Protein AF-A0A7W4CF96-F1 (afdb_monomer_lite)

Structure (mmCIF, N/CA/C/O backbone):
data_AF-A0A7W4CF96-F1
#
_entry.id   AF-A0A7W4CF96-F1
#
loop_
_atom_site.group_PDB
_atom_site.id
_atom_site.type_symbol
_atom_site.label_atom_id
_atom_site.label_alt_id
_atom_site.label_comp_id
_atom_site.label_asym_id
_atom_site.label_entity_id
_atom_site.label_seq_id
_atom_site.pdbx_PDB_ins_code
_atom_site.Cartn_x
_atom_site.Cartn_y
_atom_site.Cartn_z
_atom_site.occupancy
_atom_site.B_iso_or_equiv
_atom_site.auth_seq_id
_atom_site.auth_comp_id
_atom_site.auth_asym_id
_atom_site.auth_atom_id
_atom_site.pdbx_PDB_model_num
ATOM 1 N N . MET A 1 1 ? 56.052 -24.548 -31.198 1.00 48.28 1 MET A N 1
ATOM 2 C CA . MET A 1 1 ? 55.126 -23.494 -30.726 1.00 48.28 1 MET A CA 1
ATOM 3 C C . MET A 1 1 ? 53.695 -23.830 -31.160 1.00 48.28 1 MET A C 1
ATOM 5 O O . MET A 1 1 ? 53.307 -23.459 -32.252 1.00 48.28 1 MET A O 1
ATOM 9 N N . LYS A 1 2 ? 52.939 -24.623 -30.382 1.00 52.78 2 LYS A N 1
ATOM 10 C CA . LYS A 1 2 ? 51.539 -25.011 -30.704 1.00 52.78 2 LYS A CA 1
ATOM 11 C C . LYS A 1 2 ? 50.612 -25.110 -29.473 1.00 52.78 2 LYS A C 1
ATOM 13 O O . LYS A 1 2 ? 49.472 -25.526 -29.606 1.00 52.78 2 LYS A O 1
ATOM 18 N N . LYS A 1 3 ? 51.077 -24.731 -28.274 1.00 53.25 3 LYS A N 1
ATOM 19 C CA . LYS A 1 3 ? 50.322 -24.909 -27.015 1.00 53.25 3 LYS A CA 1
ATOM 20 C C . LYS A 1 3 ? 49.580 -23.657 -26.521 1.00 53.25 3 LYS A C 1
ATOM 22 O O . LYS A 1 3 ? 48.808 -23.766 -25.582 1.00 53.25 3 LYS A O 1
ATOM 27 N N . SER A 1 4 ? 49.758 -22.500 -27.161 1.00 53.41 4 SER A N 1
ATOM 28 C CA . SER A 1 4 ? 49.245 -21.225 -26.625 1.00 53.41 4 SER A CA 1
ATOM 29 C C . SER A 1 4 ? 47.906 -20.756 -27.210 1.00 53.41 4 SER A C 1
ATOM 31 O O . SER A 1 4 ? 47.369 -19.763 -26.740 1.00 53.41 4 SER A O 1
ATOM 33 N N . ILE A 1 5 ? 47.346 -21.441 -28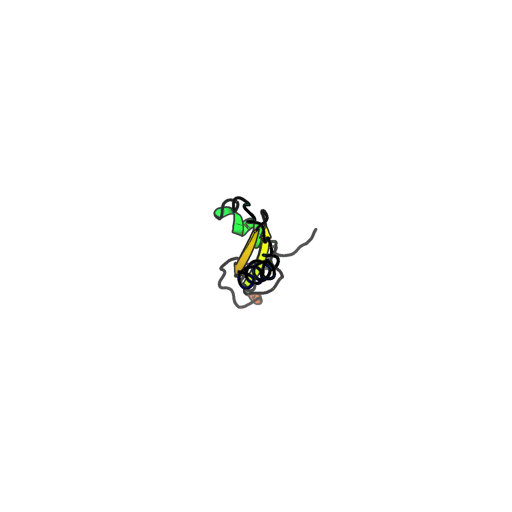.215 1.00 57.47 5 ILE A N 1
ATOM 34 C CA . ILE A 1 5 ? 46.135 -20.967 -28.923 1.00 57.47 5 ILE A CA 1
ATOM 35 C C . ILE A 1 5 ? 44.838 -21.386 -28.202 1.00 57.47 5 ILE A C 1
ATOM 37 O O . ILE A 1 5 ? 43.801 -20.756 -28.369 1.00 57.47 5 ILE A O 1
ATOM 41 N N . ILE A 1 6 ? 44.886 -22.410 -27.346 1.00 55.31 6 ILE A N 1
ATOM 42 C CA . ILE A 1 6 ? 43.681 -22.993 -26.728 1.00 55.31 6 ILE A CA 1
ATOM 43 C C . ILE A 1 6 ? 43.128 -22.112 -25.586 1.00 55.31 6 ILE A C 1
ATOM 45 O O . ILE A 1 6 ? 41.976 -22.261 -25.191 1.00 55.31 6 ILE A O 1
ATOM 49 N N . LEU A 1 7 ? 43.903 -21.145 -25.082 1.00 51.19 7 LEU A N 1
ATOM 50 C CA . LEU A 1 7 ? 43.527 -20.366 -23.896 1.00 51.19 7 LEU A CA 1
ATOM 51 C C . LEU A 1 7 ? 42.662 -19.123 -24.183 1.00 51.19 7 LEU A C 1
ATOM 53 O O . LEU A 1 7 ? 42.135 -18.530 -23.250 1.00 51.19 7 LEU A O 1
ATOM 57 N N . LEU A 1 8 ? 42.491 -18.724 -25.448 1.00 54.16 8 LEU A N 1
ATOM 58 C CA . LEU A 1 8 ? 41.764 -17.494 -25.811 1.00 54.16 8 LEU A CA 1
ATOM 59 C C . LEU A 1 8 ? 40.266 -17.698 -26.097 1.00 54.16 8 LEU A C 1
ATOM 61 O O . LEU A 1 8 ? 39.532 -16.719 -26.167 1.00 54.16 8 LEU A O 1
ATOM 65 N N . GLY A 1 9 ? 39.794 -18.940 -26.252 1.00 54.38 9 GLY A N 1
ATOM 66 C CA . GLY A 1 9 ? 38.392 -19.224 -26.599 1.00 54.38 9 GLY A CA 1
ATOM 67 C C . GLY A 1 9 ? 37.446 -19.432 -25.412 1.00 54.38 9 GLY A C 1
ATOM 68 O O . GLY A 1 9 ? 36.236 -19.406 -25.598 1.00 54.38 9 GLY A O 1
ATOM 69 N N . LEU A 1 10 ? 37.969 -19.659 -24.200 1.00 54.41 10 LEU A N 1
ATOM 70 C CA . LEU A 1 10 ? 37.159 -20.114 -23.060 1.00 54.41 10 LEU A CA 1
ATOM 71 C C . LEU A 1 10 ? 36.616 -18.986 -22.167 1.00 54.41 10 LEU A C 1
ATOM 73 O O . LEU A 1 10 ? 35.855 -19.251 -21.241 1.00 54.41 10 LEU A O 1
ATOM 77 N N . THR A 1 11 ? 36.989 -17.732 -22.420 1.00 55.69 11 THR A N 1
ATOM 78 C CA . THR A 1 11 ? 36.583 -16.583 -21.592 1.00 55.69 11 THR A CA 1
ATOM 79 C C . THR A 1 11 ? 35.280 -15.921 -22.047 1.00 55.69 11 THR A C 1
ATOM 81 O O . THR A 1 11 ? 34.726 -15.114 -21.307 1.00 55.69 11 THR A O 1
ATOM 84 N N . SER A 1 12 ? 34.736 -16.276 -23.216 1.00 56.06 12 SER A N 1
ATOM 85 C CA . SER A 1 12 ? 33.493 -15.695 -23.754 1.00 56.06 12 SER A CA 1
ATOM 86 C C . SER A 1 12 ? 32.202 -16.342 -23.229 1.00 56.06 12 SER A C 1
ATOM 88 O O . SER A 1 12 ? 31.117 -15.825 -23.481 1.00 56.06 12 SER A O 1
ATOM 90 N N . LEU A 1 13 ? 32.290 -17.437 -22.465 1.00 55.25 13 LEU A N 1
ATOM 91 C CA . LEU A 1 13 ? 31.124 -18.189 -21.969 1.00 55.25 13 LEU A CA 1
ATOM 92 C C . LEU A 1 13 ? 30.455 -17.584 -20.719 1.00 55.25 13 LEU A C 1
ATOM 94 O O . LEU A 1 13 ? 29.428 -18.091 -20.279 1.00 55.25 13 LEU A O 1
ATOM 98 N N . PHE A 1 14 ? 30.991 -16.492 -20.167 1.00 56.97 14 PHE A N 1
ATOM 99 C CA . PHE A 1 14 ? 30.448 -15.830 -18.970 1.00 56.97 14 PHE A CA 1
ATOM 100 C C . PHE A 1 14 ? 29.802 -14.468 -19.250 1.00 56.97 14 PHE A C 1
ATOM 102 O O . PHE A 1 14 ? 29.572 -13.695 -18.324 1.00 56.97 14 PHE A O 1
ATOM 109 N N . ALA A 1 15 ? 29.442 -14.171 -20.501 1.00 55.81 15 ALA A N 1
ATOM 110 C CA . ALA A 1 15 ? 28.497 -13.095 -20.793 1.00 55.81 15 ALA A CA 1
ATOM 111 C C . ALA A 1 15 ? 27.062 -13.568 -20.488 1.00 55.81 15 ALA A C 1
ATOM 113 O O . ALA A 1 15 ? 26.193 -13.606 -21.357 1.00 55.81 15 ALA A O 1
ATOM 114 N N . SER A 1 16 ? 26.820 -13.983 -19.241 1.00 55.19 16 SER A N 1
ATOM 115 C CA . SER A 1 16 ? 25.470 -14.102 -18.704 1.00 55.19 16 SER A CA 1
ATOM 116 C C . SER A 1 16 ? 24.799 -12.748 -18.875 1.00 55.19 16 SER A C 1
ATOM 118 O O . SER A 1 16 ? 25.369 -11.736 -18.466 1.00 55.19 16 SER A O 1
ATOM 120 N N . SER A 1 17 ? 23.622 -12.748 -19.499 1.00 53.91 17 SER A N 1
ATOM 121 C CA . SER A 1 17 ? 22.733 -11.601 -19.621 1.00 53.91 17 SER A CA 1
ATOM 122 C C . SER A 1 17 ? 22.642 -10.909 -18.270 1.00 53.91 17 SER A C 1
ATOM 124 O O . SER A 1 17 ? 21.908 -11.349 -17.381 1.00 53.91 17 SER A O 1
ATOM 126 N N . VAL A 1 18 ? 23.419 -9.838 -18.105 1.00 49.78 18 VAL A N 1
ATOM 127 C CA . VAL A 1 18 ? 23.157 -8.861 -17.066 1.00 49.78 18 VAL A CA 1
ATOM 128 C C . VAL A 1 18 ? 21.742 -8.443 -17.393 1.00 49.78 18 VAL A C 1
ATOM 130 O O . VAL A 1 18 ? 21.503 -7.904 -18.475 1.00 49.78 18 VAL A O 1
ATOM 133 N N . PHE A 1 19 ? 20.791 -8.833 -16.545 1.00 44.22 19 PHE A N 1
ATOM 134 C CA . PHE A 1 19 ? 19.469 -8.246 -16.549 1.00 44.22 19 PHE A CA 1
ATOM 135 C C . PHE A 1 19 ? 19.729 -6.748 -16.631 1.00 44.22 19 PHE A C 1
ATOM 137 O O . PHE A 1 19 ? 20.185 -6.139 -15.663 1.00 44.22 19 PHE A O 1
ATOM 144 N N . ALA A 1 20 ? 19.524 -6.180 -17.816 1.00 51.16 20 ALA A N 1
ATOM 145 C CA . ALA A 1 20 ? 19.429 -4.758 -18.016 1.00 51.16 20 ALA A CA 1
ATOM 146 C C . ALA A 1 20 ? 18.111 -4.361 -17.347 1.00 51.16 20 ALA A C 1
ATOM 148 O O . ALA A 1 20 ? 17.124 -4.043 -18.002 1.00 51.16 20 ALA A O 1
ATOM 149 N N . GLY A 1 21 ? 18.083 -4.446 -16.013 1.00 46.19 21 GLY A N 1
ATOM 150 C CA . GLY A 1 21 ? 17.256 -3.598 -15.189 1.00 46.19 21 GLY A CA 1
ATOM 151 C C . GLY A 1 21 ? 17.796 -2.217 -15.465 1.00 46.19 21 GLY A C 1
ATOM 152 O O . GLY A 1 21 ? 18.739 -1.771 -14.812 1.00 46.19 21 GLY A O 1
ATOM 153 N N . GLY A 1 22 ? 17.284 -1.631 -16.551 1.00 41.34 22 GLY A N 1
ATOM 154 C CA . GLY A 1 22 ? 17.573 -0.274 -16.946 1.00 41.34 22 GLY A CA 1
ATOM 155 C C . GLY A 1 22 ? 17.509 0.569 -15.693 1.00 41.34 22 GLY A C 1
ATOM 156 O O . GLY A 1 22 ? 16.642 0.366 -14.838 1.00 41.34 22 GLY A O 1
ATOM 157 N N . THR A 1 23 ? 18.471 1.471 -15.554 1.00 52.47 23 THR A N 1
ATOM 158 C CA . THR A 1 23 ? 18.331 2.527 -14.574 1.00 52.47 23 THR A CA 1
ATOM 159 C C . THR A 1 23 ? 17.011 3.199 -14.934 1.00 52.47 23 THR A C 1
ATOM 161 O O . THR A 1 23 ? 16.885 3.860 -15.965 1.00 52.47 23 THR A O 1
ATOM 164 N N . PHE A 1 24 ? 15.962 2.926 -14.161 1.00 52.62 24 PHE A N 1
ATOM 165 C CA . PHE A 1 24 ? 14.718 3.658 -14.271 1.00 52.62 24 PHE A CA 1
ATOM 166 C C . PHE A 1 24 ? 15.027 5.035 -13.689 1.00 52.62 24 PHE A C 1
ATOM 168 O O . PHE A 1 24 ? 14.712 5.352 -12.548 1.00 52.62 24 PHE A O 1
ATOM 175 N N . GLY A 1 25 ? 15.749 5.827 -14.485 1.00 45.59 25 GLY A N 1
ATOM 176 C CA . GLY A 1 25 ? 15.994 7.245 -14.316 1.00 45.59 25 GLY A CA 1
ATOM 177 C C . GLY A 1 25 ? 14.711 7.993 -14.627 1.00 45.59 25 GLY A C 1
ATOM 178 O O . GLY A 1 25 ? 14.658 8.805 -15.543 1.00 45.59 25 GLY A O 1
ATOM 179 N N . GLY A 1 26 ? 13.654 7.680 -13.886 1.00 50.03 26 GLY A N 1
ATOM 180 C CA . GLY A 1 26 ? 12.628 8.662 -13.624 1.00 50.03 26 GLY A CA 1
ATOM 181 C C . GLY A 1 26 ? 13.219 9.618 -12.608 1.00 50.03 26 GLY A C 1
ATOM 182 O O . GLY A 1 26 ? 13.761 9.178 -11.596 1.00 50.03 26 GLY A O 1
ATOM 183 N N . ASN A 1 27 ? 13.147 10.920 -12.873 1.00 55.28 27 ASN A N 1
ATOM 184 C CA . ASN A 1 27 ? 13.220 11.904 -11.801 1.00 55.28 27 ASN A CA 1
ATOM 185 C C . ASN A 1 27 ? 12.251 11.403 -10.715 1.00 55.28 27 ASN A C 1
ATOM 187 O O . ASN A 1 27 ? 11.066 11.277 -11.048 1.00 55.28 27 ASN A O 1
ATOM 191 N N . PRO A 1 28 ? 12.709 10.997 -9.511 1.00 54.34 28 PRO A N 1
ATOM 192 C CA . PRO A 1 28 ? 11.783 10.626 -8.459 1.00 54.34 28 PRO A CA 1
ATOM 193 C C . PRO A 1 28 ? 11.011 11.909 -8.202 1.00 54.34 28 PRO A C 1
ATOM 195 O O . PRO A 1 28 ? 11.566 12.854 -7.643 1.00 54.34 28 PRO A O 1
ATOM 198 N N . GLY A 1 29 ? 9.799 11.994 -8.762 1.00 58.84 29 GLY A N 1
ATOM 199 C CA . GLY A 1 29 ? 8.969 13.187 -8.681 1.00 58.84 29 GLY A CA 1
ATOM 200 C C . 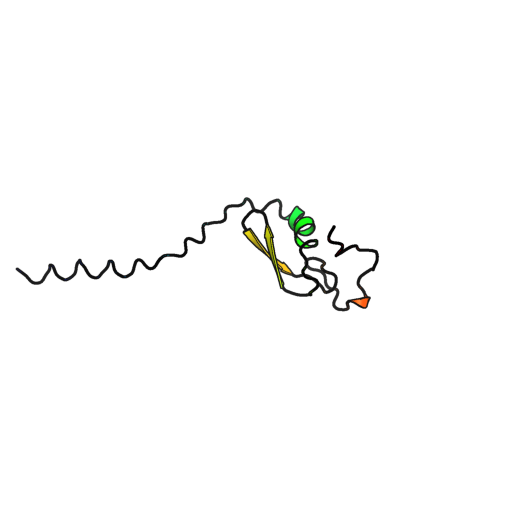GLY A 1 29 ? 8.961 13.672 -7.239 1.00 58.84 29 GL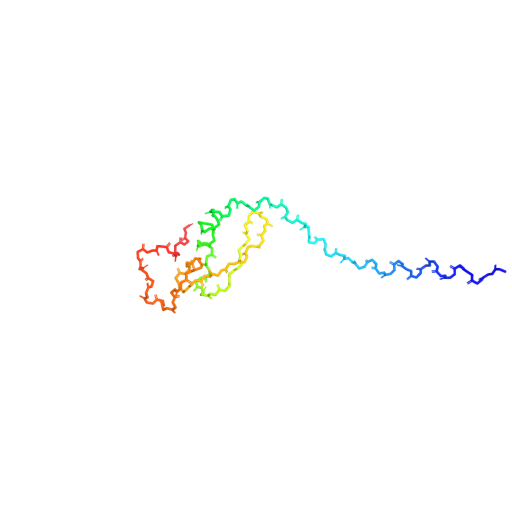Y A C 1
ATOM 201 O O . GLY A 1 29 ? 9.096 12.846 -6.337 1.00 58.84 29 GLY A O 1
ATOM 202 N N . ASP A 1 30 ? 8.884 14.991 -7.049 1.00 65.94 30 ASP A N 1
ATOM 203 C CA . ASP A 1 30 ? 9.008 15.663 -5.751 1.00 65.94 30 ASP A CA 1
ATOM 204 C C . ASP A 1 30 ? 8.563 14.754 -4.596 1.00 65.94 30 ASP A C 1
ATOM 206 O O . ASP A 1 30 ? 7.391 14.389 -4.500 1.00 65.94 30 ASP A O 1
ATOM 210 N N . ILE A 1 31 ? 9.513 14.324 -3.756 1.00 65.25 31 ILE A N 1
ATOM 211 C CA . ILE A 1 31 ? 9.268 13.340 -2.689 1.00 65.25 31 ILE A CA 1
ATOM 212 C C . ILE A 1 31 ? 8.135 13.821 -1.771 1.00 65.25 31 ILE A C 1
ATOM 214 O O . ILE A 1 31 ? 7.373 13.013 -1.240 1.00 65.25 31 ILE A O 1
ATOM 218 N N . SER A 1 32 ? 7.957 15.138 -1.660 1.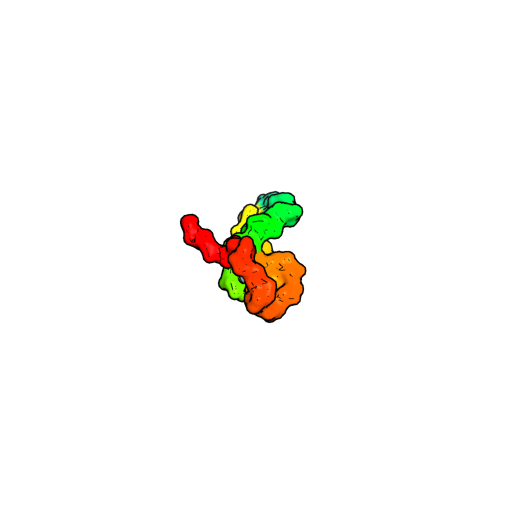00 71.38 32 SER A N 1
ATOM 219 C CA . SER A 1 32 ? 6.867 15.780 -0.921 1.00 71.38 32 SER A CA 1
ATOM 220 C C . SER A 1 32 ? 5.477 15.404 -1.455 1.00 71.38 32 SER A C 1
ATOM 222 O O . SER A 1 32 ? 4.495 15.450 -0.717 1.00 71.38 32 SER A O 1
ATOM 224 N N . LYS A 1 33 ? 5.387 15.001 -2.725 1.00 76.62 33 LYS A N 1
ATOM 225 C CA . LYS A 1 33 ? 4.175 14.561 -3.430 1.00 76.62 33 LYS A CA 1
ATOM 226 C C . LYS A 1 33 ? 3.975 13.049 -3.438 1.00 76.62 33 LYS A C 1
ATOM 228 O O . LYS A 1 33 ? 2.905 12.585 -3.821 1.00 76.62 33 LYS A O 1
ATOM 233 N N . MET A 1 34 ? 4.939 12.269 -2.944 1.00 78.81 34 MET A N 1
ATOM 234 C CA . MET A 1 34 ? 4.820 10.806 -2.867 1.00 78.81 34 MET A CA 1
ATOM 235 C C . MET A 1 34 ? 3.596 10.377 -2.056 1.00 78.81 34 MET A C 1
ATOM 237 O O . MET A 1 34 ? 2.879 9.478 -2.472 1.00 78.81 34 MET A O 1
ATOM 241 N N . LYS A 1 35 ? 3.302 11.041 -0.932 1.00 83.25 35 LYS A N 1
ATOM 242 C CA . LYS A 1 35 ? 2.159 10.684 -0.077 1.00 83.25 35 LYS A CA 1
ATOM 243 C C . LYS A 1 35 ? 0.831 10.688 -0.845 1.00 83.25 35 LYS A C 1
ATOM 245 O O . LYS A 1 35 ? 0.083 9.718 -0.779 1.00 83.25 35 LYS A O 1
ATOM 250 N N . GLU A 1 36 ? 0.578 11.752 -1.605 1.00 84.19 36 GLU A N 1
ATOM 251 C CA . GLU A 1 36 ? -0.650 11.938 -2.395 1.00 84.19 36 GLU A CA 1
ATOM 252 C C . GLU A 1 36 ? -0.786 10.889 -3.512 1.00 84.19 36 GLU A C 1
ATOM 254 O O . GLU A 1 36 ? -1.895 10.568 -3.923 1.00 84.19 36 GLU A O 1
ATOM 259 N N . LEU A 1 37 ? 0.330 10.318 -3.974 1.00 84.94 37 LEU A N 1
ATOM 260 C CA . LEU A 1 37 ? 0.363 9.292 -5.019 1.00 84.94 37 LEU A CA 1
ATOM 261 C C . LEU A 1 37 ? 0.287 7.864 -4.469 1.00 84.94 37 LEU A C 1
ATOM 263 O O . LEU A 1 37 ? -0.281 6.985 -5.114 1.00 84.94 37 LEU A O 1
ATOM 267 N N . LEU A 1 38 ? 0.881 7.620 -3.300 1.00 87.06 38 LEU A N 1
ATOM 268 C CA . LEU A 1 38 ? 1.026 6.285 -2.719 1.00 87.06 38 LEU A CA 1
ATOM 269 C C . LEU A 1 38 ? -0.215 5.863 -1.934 1.00 87.06 38 LEU A C 1
ATOM 271 O O . LEU A 1 38 ? -0.681 4.738 -2.090 1.00 87.06 38 LEU A O 1
ATOM 275 N N . GLU A 1 39 ? -0.791 6.758 -1.129 1.00 88.19 39 GLU A N 1
ATOM 276 C CA . GLU A 1 39 ? -1.952 6.418 -0.299 1.00 88.19 39 GLU A CA 1
ATOM 277 C C . GLU A 1 39 ? -3.191 5.959 -1.097 1.00 88.19 39 GLU A C 1
ATOM 279 O O . GLU A 1 39 ? -3.846 5.015 -0.650 1.00 88.19 39 GLU A O 1
ATOM 284 N N . PRO A 1 40 ? -3.512 6.514 -2.286 1.00 88.81 40 PRO A N 1
ATOM 285 C CA . PRO A 1 40 ? -4.582 5.985 -3.139 1.00 88.81 40 PRO A CA 1
ATOM 286 C C . PRO A 1 40 ? -4.289 4.599 -3.728 1.00 88.81 40 PRO A C 1
ATOM 288 O O . PRO A 1 40 ? -5.211 3.888 -4.115 1.00 88.81 40 PRO A O 1
ATOM 291 N N . GLN A 1 41 ? -3.013 4.212 -3.813 1.00 87.25 41 GLN A N 1
ATOM 292 C CA . GLN A 1 41 ? -2.556 2.914 -4.325 1.00 87.25 41 GLN A CA 1
ATOM 293 C C . GLN A 1 41 ? -2.466 1.853 -3.216 1.00 87.25 41 GLN A C 1
ATOM 295 O O . GLN A 1 41 ? -1.927 0.764 -3.424 1.00 87.25 41 GLN A O 1
ATOM 300 N N . TRP A 1 42 ? -2.969 2.163 -2.019 1.00 90.25 42 TRP A N 1
ATOM 301 C CA . TRP A 1 42 ? -3.005 1.235 -0.903 1.00 90.25 42 TRP A CA 1
ATOM 302 C C . TRP A 1 42 ? -3.842 -0.009 -1.225 1.00 90.25 42 TRP A C 1
ATOM 304 O O . TRP A 1 42 ? -4.995 0.081 -1.637 1.00 90.25 42 TRP A O 1
ATOM 314 N N . ASN A 1 43 ? -3.287 -1.193 -0.966 1.00 88.19 43 ASN A N 1
ATOM 315 C CA . ASN A 1 43 ? -3.952 -2.471 -1.240 1.00 88.19 43 ASN A CA 1
ATOM 316 C C . ASN A 1 43 ? -4.906 -2.951 -0.123 1.00 88.19 43 ASN A C 1
ATOM 318 O O . ASN A 1 43 ? -5.286 -4.123 -0.108 1.00 88.19 43 ASN A O 1
ATOM 322 N N . GLY A 1 44 ? -5.238 -2.092 0.846 1.00 87.69 44 GLY A N 1
ATOM 323 C CA . GLY A 1 44 ? -6.094 -2.441 1.984 1.00 87.69 44 GLY A CA 1
ATOM 324 C C . GLY A 1 44 ? -5.392 -3.205 3.115 1.00 87.69 44 GLY A C 1
ATOM 325 O O . GLY A 1 44 ? -6.058 -3.671 4.037 1.00 87.69 44 GLY A O 1
ATOM 326 N N . LYS A 1 45 ? -4.062 -3.374 3.065 1.00 88.94 45 LYS A N 1
ATOM 327 C CA . LYS A 1 45 ? -3.288 -4.083 4.098 1.00 88.94 45 LYS A CA 1
ATOM 328 C C . LYS A 1 45 ? -2.244 -3.180 4.747 1.00 88.94 45 LYS A C 1
ATOM 330 O O . LYS A 1 45 ? -1.547 -2.429 4.069 1.00 88.94 45 LYS A O 1
ATOM 335 N N . ALA A 1 46 ? -2.084 -3.283 6.061 1.00 90.69 46 ALA A N 1
ATOM 336 C CA . ALA A 1 46 ? -0.956 -2.655 6.741 1.00 90.69 46 ALA A CA 1
ATOM 337 C C . ALA A 1 46 ? 0.376 -3.308 6.339 1.00 90.69 46 ALA A C 1
ATOM 339 O O . ALA A 1 46 ? 0.423 -4.467 5.922 1.00 90.69 46 ALA A O 1
ATOM 340 N N . GLY A 1 47 ? 1.471 -2.575 6.526 1.00 90.38 47 GLY A N 1
ATOM 341 C CA . GLY A 1 47 ? 2.827 -3.053 6.285 1.00 90.38 47 GLY A CA 1
ATOM 342 C C . GLY A 1 47 ? 3.434 -2.502 5.003 1.00 90.38 47 GLY A C 1
ATOM 343 O O . GLY A 1 47 ? 3.117 -1.396 4.572 1.00 90.38 47 GLY A O 1
ATOM 344 N N . ILE A 1 48 ? 4.380 -3.249 4.439 1.00 92.06 48 ILE A N 1
ATOM 345 C CA . ILE A 1 48 ? 5.131 -2.812 3.264 1.00 92.06 48 ILE A CA 1
ATOM 346 C C . ILE A 1 48 ? 4.266 -2.929 2.007 1.00 92.06 48 ILE A C 1
ATOM 348 O O . ILE A 1 48 ? 3.677 -3.971 1.731 1.00 92.06 48 ILE A O 1
ATOM 352 N N . GLN A 1 49 ? 4.244 -1.847 1.245 1.00 88.25 49 GLN A N 1
ATOM 353 C CA . GLN A 1 49 ? 3.536 -1.654 -0.006 1.00 88.25 49 GLN A CA 1
ATOM 354 C C . GLN A 1 49 ? 4.545 -1.328 -1.101 1.00 88.25 49 GLN A C 1
ATOM 356 O O . GLN A 1 49 ? 5.542 -0.653 -0.848 1.00 88.25 49 GLN A O 1
ATOM 361 N N . ASN A 1 50 ? 4.273 -1.791 -2.316 1.00 89.25 50 ASN A N 1
ATOM 362 C CA . ASN A 1 50 ? 5.079 -1.489 -3.491 1.00 89.25 50 ASN A CA 1
ATOM 363 C C . ASN A 1 50 ? 4.174 -0.854 -4.537 1.00 89.25 50 ASN A C 1
ATOM 365 O O . ASN A 1 50 ? 3.168 -1.447 -4.925 1.00 89.25 50 ASN A O 1
ATOM 369 N N . THR A 1 51 ? 4.545 0.327 -5.008 1.00 85.38 51 THR A N 1
ATOM 370 C CA . THR A 1 51 ? 3.776 1.065 -6.009 1.00 85.38 51 THR A CA 1
ATOM 371 C C . THR A 1 51 ? 4.710 1.483 -7.131 1.00 85.38 51 THR A C 1
ATOM 373 O O . THR A 1 51 ? 5.751 2.088 -6.885 1.00 85.38 51 THR A O 1
ATOM 376 N N . ALA A 1 52 ? 4.348 1.157 -8.370 1.00 83.50 52 ALA A N 1
ATOM 377 C CA . ALA A 1 52 ? 5.064 1.642 -9.541 1.00 83.50 52 ALA A CA 1
ATOM 378 C C . ALA A 1 52 ? 4.601 3.074 -9.847 1.00 83.50 52 ALA A C 1
ATOM 380 O O . ALA A 1 52 ? 3.431 3.292 -10.151 1.00 83.50 52 ALA A O 1
ATOM 381 N N . SER A 1 53 ? 5.503 4.049 -9.751 1.00 74.75 53 SER A N 1
ATOM 382 C CA . SER A 1 53 ? 5.221 5.454 -10.055 1.00 74.75 53 SER A CA 1
ATOM 383 C C . SER A 1 53 ? 6.451 6.124 -10.660 1.00 74.75 53 SER A C 1
ATOM 385 O O . SER A 1 53 ? 7.576 5.807 -10.290 1.00 74.75 53 SER A O 1
ATOM 387 N N . TYR A 1 54 ? 6.253 7.026 -11.624 1.00 71.25 54 TYR A N 1
ATOM 388 C CA . TYR A 1 54 ? 7.337 7.715 -12.346 1.00 71.25 54 TYR A CA 1
ATOM 389 C C . TYR A 1 54 ? 8.434 6.784 -12.891 1.00 71.25 54 TYR A C 1
ATOM 391 O O . TYR A 1 54 ? 9.612 7.125 -12.905 1.00 71.25 54 TYR A O 1
ATOM 399 N N . GLY A 1 55 ? 8.053 5.582 -13.327 1.00 72.44 55 GLY A N 1
ATOM 400 C CA . GLY A 1 55 ? 8.991 4.578 -13.827 1.00 72.44 55 GLY A CA 1
ATOM 401 C C . GLY A 1 55 ? 9.798 3.860 -12.742 1.00 72.44 55 GLY A C 1
ATOM 402 O O . GLY A 1 55 ? 10.471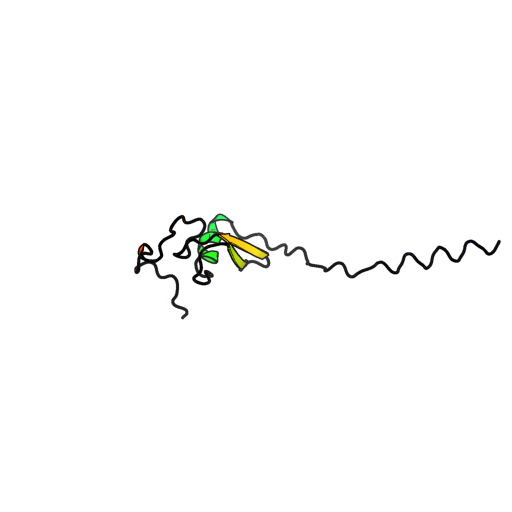 2.896 -13.063 1.00 72.44 55 GLY A O 1
ATOM 403 N N . VAL A 1 56 ? 9.712 4.236 -11.466 1.00 75.50 56 VAL A N 1
ATOM 404 C CA . VAL A 1 56 ? 10.377 3.523 -10.364 1.00 75.50 56 VAL A CA 1
ATOM 405 C C . VAL A 1 56 ? 9.373 2.726 -9.533 1.00 75.50 56 VAL A C 1
ATOM 407 O O . VAL A 1 56 ? 8.189 3.054 -9.466 1.00 75.50 56 VAL A O 1
ATOM 410 N N . ILE A 1 57 ? 9.839 1.662 -8.878 1.00 82.81 57 ILE A N 1
ATOM 411 C CA . ILE A 1 57 ? 9.056 0.965 -7.852 1.00 82.81 57 ILE A CA 1
ATOM 412 C C . ILE A 1 57 ? 9.388 1.610 -6.512 1.00 82.81 57 ILE A C 1
ATOM 414 O O . ILE A 1 57 ? 10.517 1.516 -6.034 1.00 82.81 57 ILE A O 1
ATOM 418 N N . VAL A 1 58 ? 8.401 2.271 -5.916 1.00 84.44 58 VAL A N 1
ATOM 419 C CA . VAL A 1 58 ? 8.517 2.881 -4.595 1.00 84.44 58 VAL A CA 1
ATOM 420 C C . VAL A 1 58 ? 7.982 1.906 -3.560 1.00 84.44 58 VAL A C 1
ATOM 422 O O . VAL A 1 58 ? 6.815 1.512 -3.596 1.00 84.44 58 VAL A O 1
ATOM 425 N N . GLN A 1 59 ? 8.850 1.538 -2.626 1.00 87.94 59 GLN A N 1
ATOM 426 C CA . GLN A 1 59 ? 8.493 0.758 -1.453 1.00 87.94 59 GLN A CA 1
ATOM 427 C C . GLN A 1 59 ? 8.153 1.711 -0.302 1.00 87.94 59 GLN A C 1
ATOM 429 O O . GLN A 1 59 ? 8.958 2.569 0.057 1.00 87.94 59 GLN A O 1
ATOM 434 N N . TRP A 1 60 ? 6.968 1.569 0.286 1.00 88.50 60 TRP A N 1
ATOM 435 C CA . TRP A 1 60 ? 6.489 2.423 1.377 1.00 88.50 60 TRP A CA 1
ATOM 436 C C . TRP A 1 60 ? 5.763 1.609 2.446 1.00 88.50 60 TRP A C 1
ATOM 438 O O . TRP A 1 60 ? 5.399 0.458 2.220 1.00 88.50 60 TRP A O 1
ATOM 448 N N . LYS A 1 61 ? 5.583 2.175 3.643 1.00 91.00 61 LYS A N 1
ATOM 449 C CA . LYS A 1 61 ? 4.887 1.508 4.750 1.00 91.00 61 LYS A CA 1
ATOM 450 C C . LYS A 1 61 ? 3.527 2.157 4.981 1.00 91.00 61 LYS A C 1
ATOM 452 O O . LYS A 1 61 ? 3.465 3.359 5.229 1.00 91.00 61 LYS A O 1
ATOM 457 N N . ALA A 1 62 ? 2.474 1.353 4.930 1.00 93.31 62 ALA A N 1
ATOM 458 C CA . ALA A 1 62 ? 1.113 1.743 5.263 1.00 93.31 62 ALA A CA 1
ATOM 459 C C . ALA A 1 62 ? 0.734 1.256 6.665 1.00 93.31 62 ALA A C 1
ATOM 461 O O . ALA A 1 62 ? 1.148 0.172 7.090 1.00 93.31 62 ALA A O 1
ATOM 462 N N . ASP A 1 63 ? -0.086 2.028 7.363 1.00 91.69 63 ASP A N 1
ATOM 463 C CA . ASP A 1 63 ? -0.813 1.552 8.536 1.00 91.69 63 ASP A CA 1
ATOM 464 C C . ASP A 1 63 ? -2.114 0.825 8.139 1.00 91.69 63 ASP A C 1
ATOM 466 O O . ASP A 1 63 ? -2.391 0.628 6.950 1.00 91.69 63 ASP A O 1
ATOM 470 N N . VAL A 1 64 ? -2.910 0.383 9.119 1.00 91.19 64 VAL A N 1
ATOM 471 C CA . VAL A 1 64 ? -4.178 -0.332 8.843 1.00 91.19 64 VAL A CA 1
ATOM 472 C C . VAL A 1 64 ? -5.244 0.537 8.176 1.00 91.19 64 VAL A C 1
ATOM 474 O O . VAL A 1 64 ? -6.226 -0.005 7.684 1.00 91.19 64 VAL A O 1
ATOM 477 N N . CYS A 1 65 ? -5.043 1.854 8.128 1.00 89.38 65 CYS A N 1
ATOM 478 C CA . CYS A 1 65 ? -5.918 2.809 7.459 1.00 89.38 65 CYS A CA 1
ATOM 479 C C . CYS A 1 65 ? -5.345 3.277 6.114 1.00 89.38 65 CYS A C 1
ATOM 481 O O . CYS A 1 65 ? -5.866 4.215 5.513 1.00 89.38 65 CYS A O 1
ATOM 483 N N . GLY A 1 66 ? -4.241 2.688 5.647 1.00 88.44 66 GLY A N 1
ATOM 484 C CA . GLY A 1 66 ? -3.601 3.073 4.393 1.00 88.44 66 GLY A CA 1
ATOM 485 C C . GLY A 1 66 ? -2.839 4.386 4.447 1.00 88.44 66 GLY A C 1
ATOM 486 O O . GLY A 1 66 ? -2.595 4.993 3.404 1.00 88.44 66 GLY A O 1
ATOM 487 N N . THR A 1 67 ? -2.507 4.886 5.633 1.00 90.12 67 THR A N 1
ATOM 488 C CA . THR A 1 67 ? -1.727 6.114 5.809 1.00 90.12 67 THR A CA 1
ATOM 489 C C . THR A 1 67 ? -0.243 5.805 5.720 1.00 90.12 67 THR A C 1
ATOM 491 O O . THR A 1 67 ? 0.263 4.904 6.398 1.00 90.12 67 THR A O 1
ATOM 494 N N . MET A 1 68 ? 0.470 6.559 4.885 1.00 87.75 68 MET A N 1
ATOM 495 C CA . MET A 1 68 ? 1.909 6.399 4.718 1.00 87.75 68 MET A CA 1
ATOM 496 C C . MET A 1 68 ? 2.627 6.807 6.005 1.00 87.75 68 MET A C 1
ATOM 498 O O . MET A 1 68 ? 2.431 7.912 6.510 1.00 87.75 68 MET A O 1
ATOM 502 N N . ASN A 1 69 ? 3.477 5.916 6.518 1.00 84.19 69 ASN A N 1
ATOM 503 C CA . ASN A 1 69 ? 4.176 6.073 7.798 1.00 84.19 69 ASN A CA 1
ATOM 504 C C . ASN A 1 69 ? 3.232 6.334 8.988 1.00 84.19 69 ASN A C 1
ATOM 506 O O . ASN A 1 69 ? 3.647 6.916 9.986 1.00 84.19 69 ASN A O 1
ATOM 510 N N . GLY A 1 70 ? 1.969 5.913 8.882 1.00 85.25 70 GLY A N 1
ATOM 511 C CA . GLY A 1 70 ? 1.024 5.980 9.986 1.00 85.25 70 GLY A CA 1
ATOM 512 C C . GLY A 1 70 ? 1.350 4.977 11.097 1.00 85.25 70 GLY A C 1
ATOM 513 O O . GLY A 1 70 ? 2.153 4.052 10.930 1.00 85.25 70 GLY A O 1
ATOM 514 N N . HIS A 1 71 ? 0.699 5.164 12.243 1.00 87.06 71 HIS A N 1
ATOM 515 C CA . HIS A 1 71 ? 0.881 4.331 13.435 1.00 87.06 71 HIS A CA 1
ATOM 516 C C . HIS A 1 71 ? -0.394 3.593 13.854 1.00 87.06 71 HIS A C 1
ATOM 518 O O . HIS A 1 71 ? -0.382 2.915 14.879 1.00 87.06 71 HIS A O 1
ATOM 524 N N . VAL A 1 72 ? -1.483 3.704 13.086 1.00 87.06 72 VAL A N 1
ATOM 525 C CA . VAL A 1 72 ? -2.744 3.055 13.447 1.00 87.06 72 VAL A CA 1
ATOM 526 C C . VAL A 1 72 ? -2.616 1.543 13.261 1.00 87.06 72 VAL A C 1
ATOM 528 O O . VAL A 1 72 ? -2.247 1.047 12.195 1.00 87.06 72 VAL A O 1
ATOM 531 N N . THR A 1 73 ? -2.904 0.796 14.320 1.00 86.19 73 THR A N 1
ATOM 532 C CA . THR A 1 73 ? -2.834 -0.672 14.335 1.00 86.19 73 THR A CA 1
ATOM 533 C C . THR A 1 73 ? -4.207 -1.331 14.386 1.00 86.19 73 THR A C 1
ATOM 535 O O . THR A 1 73 ? -4.315 -2.511 14.063 1.00 86.19 73 THR A O 1
ATOM 538 N N . ASP A 1 74 ? -5.248 -0.583 14.753 1.00 85.38 74 ASP A N 1
ATOM 539 C CA . ASP A 1 74 ? -6.630 -1.050 14.827 1.00 85.38 74 ASP A CA 1
ATOM 540 C C . ASP A 1 74 ? -7.482 -0.409 13.722 1.00 85.38 74 ASP A C 1
ATOM 542 O O . ASP A 1 74 ? -7.610 0.812 13.642 1.00 85.38 74 ASP A O 1
ATOM 546 N N . VAL A 1 75 ? -8.077 -1.243 12.866 1.00 84.06 75 VAL A N 1
ATOM 547 C CA . VAL A 1 75 ? -8.910 -0.802 11.736 1.00 84.06 75 VAL A CA 1
ATOM 548 C C . VAL A 1 75 ? -10.171 -0.061 12.187 1.00 84.06 75 VAL A C 1
ATOM 550 O O . VAL A 1 75 ? -10.697 0.768 11.449 1.00 84.06 75 VAL A O 1
ATOM 553 N N . THR A 1 76 ? -10.646 -0.307 13.410 1.00 84.50 76 THR A N 1
ATOM 554 C CA . THR A 1 76 ? -11.815 0.393 13.967 1.00 84.50 76 THR A CA 1
ATOM 555 C C . THR A 1 76 ? -11.536 1.868 14.248 1.00 84.50 76 THR A C 1
ATOM 557 O O . THR A 1 76 ? -12.467 2.662 14.358 1.00 84.50 76 THR A O 1
ATOM 560 N N . GLN A 1 77 ? -10.257 2.247 14.323 1.00 80.25 77 GLN A N 1
ATOM 561 C CA . GLN A 1 77 ? -9.806 3.623 14.518 1.00 80.25 77 GLN A CA 1
ATOM 562 C C . GLN A 1 77 ? -9.625 4.376 13.194 1.00 80.25 77 GLN A C 1
ATOM 564 O O . GLN A 1 77 ? -9.272 5.557 13.196 1.00 80.25 77 GLN A O 1
ATOM 569 N N . CYS A 1 78 ? -9.866 3.721 12.055 1.00 83.50 78 CYS A N 1
ATOM 570 C CA . CYS A 1 78 ? -9.884 4.389 10.765 1.00 83.50 78 CYS A CA 1
ATOM 571 C C . CYS A 1 78 ? -11.170 5.208 10.644 1.00 83.50 78 CYS A C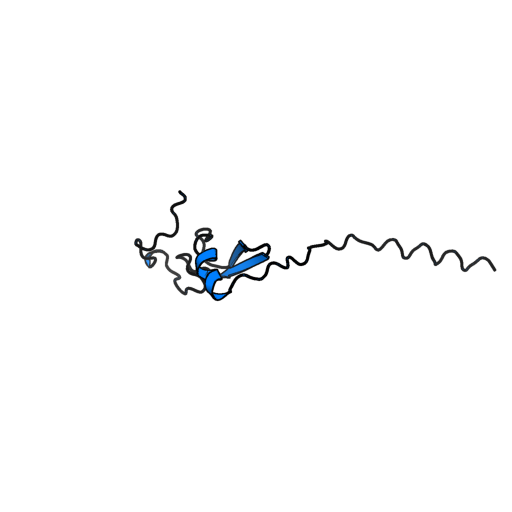 1
ATOM 573 O O . CYS A 1 78 ? -12.270 4.658 10.654 1.00 83.50 78 CYS A O 1
ATOM 575 N N . SER A 1 79 ? -11.032 6.530 10.526 1.00 72.75 79 SER A N 1
ATOM 576 C CA . SER A 1 79 ? -12.187 7.411 10.362 1.00 72.75 79 SER A CA 1
ATOM 577 C C . SER A 1 79 ? -12.949 7.044 9.078 1.00 72.75 79 SER A C 1
ATOM 579 O O . SER A 1 79 ? -12.340 7.068 8.004 1.00 72.75 79 SER A O 1
ATOM 581 N N . PRO A 1 80 ? -14.261 6.746 9.142 1.00 62.88 80 PRO A N 1
ATOM 582 C CA . PRO A 1 80 ? -15.058 6.410 7.960 1.00 62.88 80 PRO A CA 1
ATOM 583 C C . PRO A 1 80 ? -15.178 7.580 6.967 1.00 62.88 80 PRO A C 1
ATOM 585 O O . PRO A 1 80 ? -15.401 7.354 5.781 1.00 62.88 80 PRO A O 1
ATOM 588 N N . ASP A 1 81 ? -14.955 8.817 7.424 1.00 55.25 81 ASP A N 1
ATOM 589 C CA . ASP A 1 81 ? -14.937 10.030 6.594 1.00 55.25 81 ASP A CA 1
ATOM 590 C C . ASP A 1 81 ? -13.612 10.259 5.845 1.00 55.25 81 ASP A C 1
ATOM 592 O O . ASP A 1 81 ? -13.447 11.267 5.160 1.00 55.25 81 ASP A O 1
ATOM 596 N N . SER A 1 82 ? -12.642 9.347 5.960 1.00 52.31 82 SER A N 1
ATOM 597 C CA . SER A 1 82 ? -11.443 9.350 5.116 1.00 52.31 82 SER A CA 1
ATOM 598 C C . SER A 1 82 ? -11.661 8.384 3.950 1.00 52.31 82 SER A C 1
ATOM 600 O O . SER A 1 82 ? -11.507 7.175 4.129 1.00 52.31 82 SER A O 1
ATOM 602 N N . PRO A 1 83 ? -12.032 8.865 2.749 1.00 49.56 83 PRO A N 1
ATOM 603 C CA . PRO A 1 83 ? -12.291 7.996 1.614 1.00 49.56 83 PRO A CA 1
ATOM 604 C C . PRO A 1 83 ? -10.972 7.384 1.141 1.00 49.56 83 PRO A C 1
ATOM 606 O O . PRO A 1 83 ? -10.235 7.974 0.356 1.00 49.56 83 PRO A O 1
ATOM 609 N N . LYS A 1 84 ? -10.668 6.173 1.599 1.00 56.41 84 LYS A N 1
ATOM 610 C CA . LYS A 1 84 ? -9.654 5.316 0.985 1.00 56.41 84 LYS A CA 1
ATOM 611 C C . LYS A 1 84 ? -10.353 4.087 0.436 1.00 56.41 84 LYS A C 1
ATOM 613 O O . LYS A 1 84 ? -10.567 3.108 1.138 1.00 56.41 84 LYS A O 1
ATOM 618 N N . GLY A 1 85 ? -10.753 4.195 -0.831 1.00 53.94 85 GLY A N 1
ATOM 619 C CA . GLY A 1 85 ? -11.351 3.097 -1.588 1.00 53.94 85 GLY A CA 1
ATOM 620 C C . GLY A 1 85 ? -12.785 3.348 -2.053 1.00 53.94 85 GLY A C 1
ATOM 621 O O . GLY A 1 85 ? -13.703 2.638 -1.658 1.00 53.94 85 GLY A O 1
ATOM 622 N N . LYS A 1 86 ? -12.977 4.284 -2.986 1.00 35.88 86 LYS A N 1
ATOM 623 C CA . LYS A 1 86 ? -13.898 4.038 -4.101 1.00 35.88 86 LYS A CA 1
ATOM 624 C C . LYS A 1 86 ? -13.096 4.150 -5.387 1.00 35.88 86 LYS A C 1
ATOM 626 O O . LYS A 1 86 ? -12.727 5.245 -5.793 1.00 35.88 86 LYS A O 1
ATOM 631 N N . ALA A 1 87 ? -12.811 2.998 -5.989 1.00 47.22 87 ALA A N 1
ATOM 632 C CA . ALA A 1 87 ? -12.586 2.939 -7.420 1.00 47.22 87 ALA A CA 1
ATOM 633 C C . ALA A 1 87 ? -13.836 3.519 -8.102 1.00 47.22 87 ALA A C 1
ATOM 635 O O . ALA A 1 87 ? -14.954 3.084 -7.804 1.00 47.22 87 ALA A O 1
ATOM 636 N N . GLN A 1 88 ? -13.635 4.519 -8.952 1.00 33.56 88 GLN A N 1
ATOM 637 C CA . GLN A 1 88 ? -14.612 5.010 -9.913 1.00 33.56 88 GLN A CA 1
ATOM 638 C C . GLN A 1 88 ? -13.939 5.040 -11.280 1.00 33.56 88 GLN A C 1
ATOM 640 O O . GLN A 1 88 ? -12.738 5.397 -11.315 1.00 33.56 88 GLN A O 1
#

Foldseek 3Di:
DPPPPVPPPPPPPPPDPPPCPPPLPQPPPPVVCVQVVQLLVDPQDFAWDWDQDSSDTDIFGAENLSGTVDDDPDVVPNDPVPDNDDDD

pLDDT: mean 70.33, std 17.27, range [33.56, 93.31]

Radius of gyration: 23.87 Å; chains: 1; bounding box: 70×41×46 Å

Sequence (88 aa):
MKKSIILLGLTSLFASSVFAGGTFGGNPGDISKMKELLEPQWNGKAGIQNTASYGVIVQWKADVCGTMNGHVTDVTQCSPDSPKGKAQ

Secondary structure (DSSP, 8-state):
--SSSTTSSSSGGG----------------GGGHHHHHGGG--S-SEEEEEEETTEEEEEEE-TT--BT-----GGGS-TTS------